Protein AF-A0AA86J1Y6-F1 (afdb_monomer_lite)

Structure (mmCIF, N/CA/C/O backbone):
data_AF-A0AA86J1Y6-F1
#
_entry.id   AF-A0AA86J1Y6-F1
#
loop_
_atom_site.group_PDB
_atom_site.id
_atom_site.type_symbol
_atom_site.label_atom_id
_atom_site.label_alt_id
_atom_site.label_comp_id
_atom_site.label_asym_id
_atom_site.label_entity_id
_atom_site.label_seq_id
_atom_site.pdbx_PDB_ins_code
_atom_site.Cartn_x
_atom_site.Cartn_y
_atom_site.Cartn_z
_atom_site.occupancy
_atom_site.B_iso_or_equiv
_atom_site.auth_seq_id
_atom_site.auth_comp_id
_atom_site.auth_asym_id
_atom_site.auth_atom_id
_atom_site.pdbx_PDB_model_num
ATOM 1 N N . MET A 1 1 ? 22.217 8.617 -46.467 1.00 59.44 1 MET A N 1
ATOM 2 C CA . MET A 1 1 ? 22.077 8.419 -45.011 1.00 59.44 1 MET A CA 1
ATOM 3 C C . MET A 1 1 ? 22.842 7.159 -44.666 1.00 59.44 1 MET A C 1
ATOM 5 O O . MET A 1 1 ? 22.512 6.132 -45.254 1.00 59.44 1 MET A O 1
ATOM 9 N N . ASP A 1 2 ? 23.888 7.276 -43.847 1.00 79.50 2 ASP A N 1
ATOM 10 C CA . ASP A 1 2 ? 24.793 6.173 -43.495 1.00 79.50 2 ASP A CA 1
ATOM 11 C C . ASP A 1 2 ? 24.000 5.005 -42.872 1.00 79.50 2 ASP A C 1
ATOM 13 O O . ASP A 1 2 ? 23.008 5.233 -42.172 1.00 79.50 2 ASP A O 1
ATOM 17 N N . SER A 1 3 ? 24.397 3.759 -43.154 1.00 85.06 3 SER A N 1
ATOM 18 C CA . SER A 1 3 ? 23.766 2.557 -42.582 1.00 85.06 3 SER A CA 1
ATOM 19 C C . SER A 1 3 ? 23.757 2.636 -41.058 1.00 85.06 3 SER A C 1
ATOM 21 O O . SER A 1 3 ? 22.744 2.353 -40.422 1.00 85.06 3 SER A O 1
ATOM 23 N N . ILE A 1 4 ? 24.850 3.146 -40.486 1.00 88.38 4 ILE A N 1
ATOM 24 C CA . ILE A 1 4 ? 25.005 3.304 -39.042 1.00 88.38 4 ILE A CA 1
ATOM 25 C C . ILE A 1 4 ? 23.990 4.312 -38.480 1.00 88.38 4 ILE A C 1
ATOM 27 O O . ILE A 1 4 ? 23.4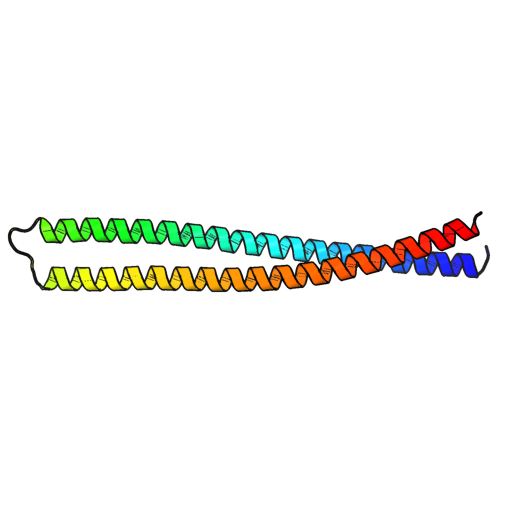17 4.080 -37.417 1.00 88.38 4 ILE A O 1
ATOM 31 N N . ASP A 1 5 ? 23.683 5.397 -39.195 1.00 89.06 5 ASP A N 1
ATOM 32 C CA . ASP A 1 5 ? 22.693 6.379 -38.735 1.00 89.06 5 ASP A CA 1
ATOM 33 C C . ASP A 1 5 ? 21.270 5.800 -38.729 1.00 89.06 5 ASP A C 1
ATOM 35 O O . ASP A 1 5 ? 20.457 6.143 -37.863 1.00 89.06 5 ASP A O 1
ATOM 39 N N . LYS A 1 6 ? 20.950 4.918 -39.687 1.00 91.19 6 LYS A N 1
ATOM 40 C CA . LYS A 1 6 ? 19.666 4.199 -39.715 1.00 91.19 6 LYS A CA 1
ATOM 41 C C . LYS A 1 6 ? 19.563 3.199 -38.564 1.00 91.19 6 LYS A C 1
ATOM 43 O O . LYS A 1 6 ? 18.517 3.138 -37.908 1.00 91.19 6 LYS A O 1
ATOM 48 N N . ASP A 1 7 ? 20.643 2.480 -38.276 1.00 93.38 7 ASP A N 1
ATOM 49 C CA . ASP A 1 7 ? 20.701 1.523 -37.170 1.00 93.38 7 ASP A CA 1
ATOM 50 C C . ASP A 1 7 ? 20.578 2.234 -35.818 1.00 93.38 7 ASP A C 1
ATOM 52 O O . ASP A 1 7 ? 19.756 1.851 -34.985 1.00 93.38 7 ASP A O 1
ATOM 56 N N . LEU A 1 8 ? 21.301 3.341 -35.620 1.00 93.88 8 LEU A N 1
ATOM 57 C CA . LEU A 1 8 ? 21.217 4.152 -34.404 1.00 93.88 8 LEU A CA 1
ATOM 58 C C . LEU A 1 8 ? 19.809 4.716 -34.180 1.00 93.88 8 LEU A C 1
ATOM 60 O O . LEU A 1 8 ? 19.298 4.662 -33.059 1.00 93.88 8 LEU A O 1
ATOM 64 N N . ARG A 1 9 ? 19.138 5.201 -35.233 1.00 93.56 9 ARG A N 1
ATOM 65 C CA . ARG A 1 9 ? 17.739 5.661 -35.142 1.00 93.56 9 ARG A CA 1
ATOM 66 C C . ARG A 1 9 ? 16.776 4.530 -34.786 1.00 93.56 9 ARG A C 1
ATOM 68 O O . ARG A 1 9 ? 15.877 4.741 -33.972 1.00 93.56 9 ARG A O 1
ATOM 75 N N . SER A 1 10 ? 16.984 3.338 -35.337 1.00 95.19 10 SER A N 1
ATOM 76 C CA . SER A 1 10 ? 16.171 2.155 -35.027 1.00 95.19 10 SER A CA 1
ATOM 77 C C . SER A 1 10 ? 16.366 1.710 -33.572 1.00 95.19 10 SER A C 1
ATOM 79 O O . SER A 1 10 ? 15.396 1.478 -32.847 1.00 95.19 10 SER A O 1
ATOM 81 N N . ILE A 1 11 ? 17.615 1.683 -33.094 1.00 95.56 11 ILE A N 1
ATOM 82 C CA . ILE A 1 11 ? 17.946 1.404 -31.689 1.00 95.56 11 ILE A CA 1
ATOM 83 C C . ILE A 1 11 ? 17.315 2.455 -30.770 1.00 95.56 11 ILE A C 1
ATOM 85 O O . ILE A 1 11 ? 16.736 2.097 -29.741 1.00 95.56 11 ILE A O 1
ATOM 89 N N . LEU A 1 12 ? 17.384 3.738 -31.136 1.00 96.50 12 LEU A N 1
ATOM 90 C CA . LEU A 1 12 ? 16.752 4.822 -30.387 1.00 96.50 12 LEU A CA 1
ATOM 91 C C . LEU A 1 12 ? 15.241 4.625 -30.279 1.00 96.50 12 LEU A C 1
ATOM 93 O O . LEU A 1 12 ? 14.695 4.750 -29.184 1.00 96.50 12 LEU A O 1
ATOM 97 N N . GLN A 1 13 ? 14.568 4.275 -31.375 1.00 97.25 13 GLN A N 1
ATOM 98 C CA . GLN A 1 13 ? 13.131 4.014 -31.365 1.00 97.25 13 GLN A CA 1
ATOM 99 C C . GLN A 1 13 ? 12.777 2.865 -30.410 1.00 97.25 13 GLN A C 1
ATOM 101 O O . GLN A 1 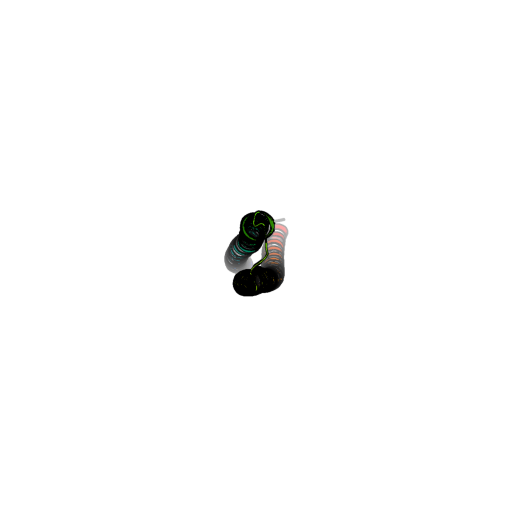13 ? 11.874 3.006 -29.586 1.00 97.25 13 GLN A O 1
ATOM 106 N N . ILE A 1 14 ? 13.528 1.760 -30.445 1.00 96.88 14 ILE A N 1
ATOM 107 C CA . ILE A 1 14 ? 13.337 0.633 -29.519 1.00 96.88 14 ILE A CA 1
ATOM 108 C C . ILE A 1 14 ? 13.546 1.073 -28.064 1.00 96.88 14 ILE A C 1
ATOM 110 O O . ILE A 1 14 ? 12.762 0.710 -27.186 1.00 96.88 14 ILE A O 1
ATOM 114 N N . ARG A 1 15 ? 14.591 1.862 -27.788 1.00 96.19 15 ARG A N 1
ATOM 115 C CA . ARG A 1 15 ? 14.894 2.340 -26.431 1.00 96.19 15 ARG A CA 1
ATOM 116 C C . ARG A 1 15 ? 13.846 3.324 -25.913 1.00 96.19 15 ARG A C 1
ATOM 118 O O . ARG A 1 15 ? 13.463 3.191 -24.755 1.00 96.19 15 ARG A O 1
ATOM 125 N N . LYS A 1 16 ? 13.326 4.219 -26.761 1.00 97.44 16 LYS A N 1
ATOM 126 C CA . LYS A 1 16 ? 12.187 5.101 -26.451 1.00 97.44 16 LYS A CA 1
ATOM 127 C C . LYS A 1 16 ? 10.960 4.292 -26.047 1.00 97.44 16 LYS A C 1
ATOM 129 O O . LYS A 1 16 ? 10.472 4.444 -24.934 1.00 97.44 16 LYS A O 1
ATOM 134 N N . MET A 1 17 ? 10.550 3.336 -26.885 1.00 97.25 17 MET A N 1
ATOM 135 C CA . MET A 1 17 ? 9.398 2.478 -26.584 1.00 97.25 17 MET A CA 1
ATOM 136 C C . MET A 1 17 ? 9.566 1.707 -25.267 1.00 97.25 17 MET A C 1
ATOM 138 O O . MET A 1 17 ? 8.620 1.597 -24.488 1.00 97.25 17 MET A O 1
ATOM 142 N N . ARG A 1 18 ? 10.769 1.183 -24.993 1.00 96.25 18 ARG A N 1
ATOM 143 C CA . ARG A 1 18 ? 11.066 0.473 -23.739 1.00 96.25 18 ARG A CA 1
ATOM 144 C C . ARG A 1 18 ? 11.029 1.399 -22.524 1.00 96.25 18 ARG A C 1
ATOM 146 O O . ARG A 1 18 ? 10.416 1.027 -21.528 1.00 96.25 18 ARG A O 1
ATOM 153 N N . ALA A 1 19 ? 11.655 2.574 -22.598 1.00 97.31 19 ALA A N 1
ATOM 154 C CA . ALA A 1 19 ? 11.641 3.558 -21.517 1.00 97.31 19 ALA A CA 1
ATOM 155 C C . ALA A 1 19 ? 10.206 4.005 -21.196 1.00 97.31 19 ALA A C 1
ATOM 157 O O . ALA A 1 19 ? 9.795 3.950 -20.038 1.00 97.31 19 ALA A O 1
ATOM 158 N N . ASP A 1 20 ? 9.407 4.311 -22.221 1.00 97.31 20 ASP A N 1
ATOM 159 C CA . ASP A 1 20 ? 8.006 4.703 -22.057 1.00 97.31 20 ASP A CA 1
ATOM 160 C C . ASP A 1 20 ? 7.167 3.580 -21.437 1.00 97.31 20 ASP A C 1
ATOM 162 O O . ASP A 1 20 ? 6.374 3.811 -20.523 1.00 97.31 20 ASP A O 1
ATOM 166 N N . SER A 1 21 ? 7.340 2.342 -21.912 1.00 97.56 21 SER A N 1
ATOM 167 C CA . SER A 1 21 ? 6.618 1.185 -21.379 1.00 97.56 21 SER A CA 1
ATOM 168 C C . SER A 1 21 ? 6.938 0.937 -19.907 1.00 97.56 21 SER A C 1
ATOM 170 O O . SER A 1 21 ? 6.031 0.693 -19.113 1.00 97.56 21 SER A O 1
ATOM 172 N N . LEU A 1 22 ? 8.215 1.015 -19.532 1.00 97.38 22 LEU A N 1
ATOM 173 C CA . LEU A 1 22 ? 8.658 0.800 -18.155 1.00 97.38 22 LEU A CA 1
ATOM 174 C C . LEU A 1 22 ? 8.267 1.965 -17.241 1.00 97.38 22 LEU A C 1
ATOM 176 O O . LEU A 1 22 ? 7.891 1.737 -16.095 1.00 97.38 22 LEU A O 1
ATOM 180 N N . SER A 1 23 ? 8.266 3.198 -17.754 1.00 96.88 23 SER A N 1
ATOM 181 C CA . SER A 1 23 ? 7.744 4.363 -17.034 1.00 96.88 23 SER A CA 1
ATOM 182 C C . SER A 1 23 ? 6.253 4.206 -16.724 1.00 96.88 23 SER A C 1
ATOM 184 O O . SER A 1 23 ? 5.829 4.430 -15.591 1.00 96.88 23 SER A O 1
ATOM 186 N N . ARG A 1 24 ? 5.451 3.742 -17.693 1.00 97.25 24 ARG A N 1
ATOM 187 C CA . ARG A 1 24 ? 4.030 3.434 -17.459 1.00 97.25 24 ARG A CA 1
ATOM 188 C C . ARG A 1 24 ? 3.841 2.326 -16.425 1.00 97.25 24 ARG A C 1
ATOM 190 O O . ARG A 1 24 ? 2.971 2.458 -15.571 1.00 97.25 24 ARG A O 1
ATOM 197 N N . ALA A 1 25 ? 4.658 1.273 -16.473 1.00 96.44 25 ALA A N 1
ATOM 198 C CA . ALA A 1 25 ? 4.614 0.203 -15.478 1.00 96.44 25 ALA A CA 1
ATOM 199 C C . ALA A 1 25 ? 4.931 0.722 -14.063 1.00 96.44 25 ALA A C 1
ATOM 201 O O . ALA A 1 25 ? 4.194 0.420 -13.129 1.00 96.44 25 ALA A O 1
ATOM 202 N N . ALA A 1 26 ? 5.955 1.572 -13.916 1.00 96.75 26 ALA A N 1
ATOM 203 C CA . ALA A 1 26 ? 6.293 2.192 -12.634 1.00 96.75 26 ALA A CA 1
ATOM 204 C C . ALA A 1 26 ? 5.153 3.077 -12.101 1.00 96.75 26 ALA A C 1
ATOM 206 O O . ALA A 1 26 ? 4.800 2.974 -10.931 1.00 96.75 26 ALA A O 1
ATOM 207 N N . ARG A 1 27 ? 4.505 3.874 -12.963 1.00 97.12 27 ARG A N 1
ATOM 208 C CA . ARG A 1 27 ? 3.322 4.668 -12.576 1.00 97.12 27 ARG A CA 1
ATOM 209 C C . ARG A 1 27 ? 2.148 3.797 -12.134 1.00 97.12 27 ARG A C 1
ATOM 211 O O . ARG A 1 27 ? 1.463 4.139 -11.178 1.00 97.12 27 ARG A O 1
ATOM 218 N N . ALA A 1 28 ? 1.911 2.667 -12.800 1.00 96.75 28 ALA A N 1
ATOM 219 C CA . ALA A 1 28 ? 0.875 1.726 -12.376 1.00 96.75 28 ALA A CA 1
ATOM 220 C C . ALA A 1 28 ? 1.179 1.155 -10.978 1.00 96.75 28 ALA A C 1
ATOM 222 O O . ALA A 1 28 ? 0.293 1.120 -10.128 1.00 96.75 28 ALA A O 1
ATOM 223 N N . ARG A 1 29 ? 2.443 0.800 -10.701 1.00 96.75 29 ARG A N 1
ATOM 224 C CA . ARG A 1 29 ? 2.883 0.373 -9.360 1.00 96.75 29 ARG A CA 1
ATOM 225 C C . ARG A 1 29 ? 2.733 1.469 -8.309 1.00 96.75 29 ARG A C 1
ATOM 227 O O . ARG A 1 29 ? 2.368 1.182 -7.175 1.00 96.75 29 ARG A O 1
ATOM 234 N N . GLU A 1 30 ? 2.978 2.720 -8.676 1.00 97.19 30 GLU A N 1
ATOM 235 C CA . GLU A 1 30 ? 2.787 3.862 -7.783 1.00 97.19 30 GLU A CA 1
ATOM 236 C C . GLU A 1 30 ? 1.307 4.039 -7.413 1.00 97.19 30 GLU A C 1
ATOM 238 O O . GLU A 1 30 ? 0.976 4.238 -6.244 1.00 97.19 30 GLU A O 1
ATOM 243 N N . MET A 1 31 ? 0.402 3.885 -8.385 1.00 97.25 31 MET A N 1
ATOM 244 C CA . MET A 1 31 ? -1.042 3.892 -8.133 1.00 97.25 31 MET A CA 1
ATOM 245 C C . MET A 1 31 ? -1.474 2.737 -7.220 1.00 97.25 31 MET A C 1
ATOM 247 O O . MET A 1 31 ? -2.230 2.968 -6.276 1.00 97.25 31 MET A O 1
ATOM 251 N N . GLU A 1 32 ? -0.968 1.520 -7.452 1.00 95.69 32 GLU A N 1
ATOM 252 C CA . GLU A 1 32 ? -1.205 0.368 -6.570 1.00 95.69 32 GLU A CA 1
ATOM 253 C C . GLU A 1 32 ? -0.752 0.672 -5.137 1.00 95.69 32 GLU A C 1
ATOM 255 O O . GLU A 1 32 ? -1.531 0.521 -4.195 1.00 95.69 32 GLU A O 1
ATOM 260 N N . ARG A 1 33 ? 0.472 1.185 -4.968 1.00 97.38 33 ARG A N 1
ATOM 261 C CA . ARG A 1 33 ? 1.025 1.568 -3.665 1.00 97.38 33 ARG A CA 1
ATOM 262 C C . ARG A 1 33 ? 0.156 2.609 -2.970 1.00 97.38 33 ARG A C 1
ATOM 264 O O . ARG A 1 33 ? -0.120 2.476 -1.781 1.00 97.38 33 ARG A O 1
ATOM 271 N N . ASN A 1 34 ? -0.292 3.635 -3.689 1.00 97.31 34 ASN A N 1
ATOM 272 C CA . ASN A 1 34 ? -1.151 4.677 -3.126 1.00 97.31 34 ASN A CA 1
ATOM 273 C C . ASN A 1 34 ? -2.513 4.122 -2.689 1.00 97.31 34 ASN A C 1
ATOM 275 O O . ASN A 1 34 ? -3.016 4.506 -1.634 1.00 97.31 34 ASN A O 1
ATOM 279 N N . SER A 1 35 ? -3.075 3.175 -3.444 1.00 96.56 35 SER A N 1
ATOM 280 C CA . SER A 1 35 ? -4.283 2.459 -3.030 1.00 96.56 35 SER A CA 1
ATOM 281 C C . SER A 1 35 ? -4.058 1.655 -1.746 1.00 96.56 35 SER A C 1
ATOM 283 O O . SER A 1 35 ? -4.904 1.693 -0.858 1.00 96.56 35 SER A O 1
ATOM 285 N N . MET A 1 36 ? -2.923 0.958 -1.618 1.00 95.62 36 MET A N 1
ATOM 286 C CA . MET A 1 36 ? -2.591 0.192 -0.407 1.00 95.62 36 MET A CA 1
ATOM 287 C C . MET A 1 36 ? -2.357 1.107 0.799 1.00 95.62 36 MET A C 1
ATOM 289 O O . MET A 1 36 ? -2.793 0.799 1.903 1.00 95.62 36 MET A O 1
ATOM 293 N N . ALA A 1 37 ? -1.709 2.257 0.600 1.00 97.38 37 ALA A N 1
ATOM 294 C CA . ALA A 1 37 ? -1.507 3.239 1.662 1.00 97.38 37 ALA A CA 1
ATOM 295 C C . ALA A 1 37 ? -2.844 3.778 2.186 1.00 97.38 37 ALA A C 1
ATOM 297 O O . ALA A 1 37 ? -3.016 3.932 3.394 1.00 97.38 37 ALA A O 1
ATOM 298 N N . LYS A 1 38 ? -3.806 4.009 1.285 1.00 97.62 38 LYS A N 1
ATOM 299 C CA . LYS A 1 38 ? -5.164 4.398 1.663 1.00 97.62 38 LYS A CA 1
ATOM 300 C C . LYS A 1 38 ? -5.879 3.297 2.455 1.00 97.62 38 LYS A C 1
ATOM 302 O O . LYS A 1 38 ? -6.456 3.608 3.487 1.00 97.62 38 LYS A O 1
ATOM 307 N N . ASP A 1 39 ? -5.775 2.032 2.042 1.00 96.94 39 ASP A N 1
ATOM 308 C CA . ASP A 1 39 ? -6.372 0.897 2.772 1.00 96.94 39 ASP A CA 1
ATOM 309 C C . ASP A 1 39 ? -5.866 0.806 4.224 1.00 96.94 39 ASP A C 1
ATOM 311 O O . ASP A 1 39 ? -6.653 0.589 5.143 1.00 96.94 39 ASP A O 1
ATOM 315 N N . VAL A 1 40 ? -4.570 1.056 4.466 1.00 96.94 40 VAL A N 1
ATOM 316 C CA . VAL A 1 40 ? -4.029 1.123 5.837 1.00 96.94 40 VAL A CA 1
ATOM 317 C C . VAL A 1 40 ? -4.699 2.243 6.638 1.00 96.94 40 VAL A C 1
ATOM 319 O O . VAL A 1 40 ? -5.111 2.015 7.774 1.00 96.94 40 VAL A O 1
ATOM 322 N N . VAL A 1 41 ? -4.826 3.442 6.060 1.00 97.94 41 VAL A N 1
ATOM 323 C CA . VAL A 1 41 ? -5.478 4.584 6.725 1.00 97.94 41 VAL A CA 1
ATOM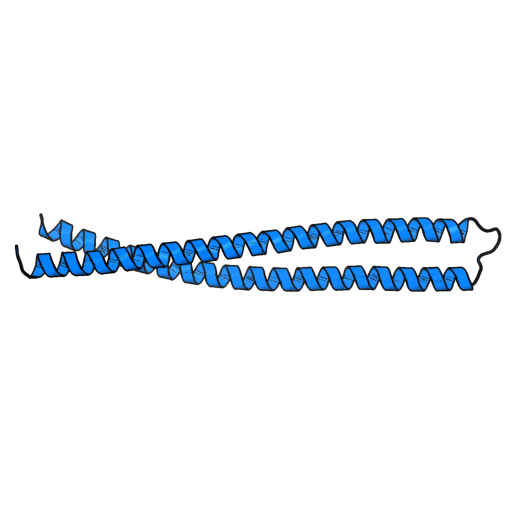 324 C C . VAL A 1 41 ? -6.940 4.270 7.040 1.00 97.94 41 VAL A C 1
ATOM 326 O O . VAL A 1 41 ? -7.370 4.472 8.176 1.00 97.94 41 VAL A O 1
ATOM 329 N N . ASP A 1 42 ? -7.678 3.729 6.074 1.00 97.31 42 ASP A N 1
ATOM 330 C CA . ASP A 1 42 ? -9.092 3.381 6.226 1.00 97.31 42 ASP A CA 1
ATOM 331 C C . ASP A 1 42 ? -9.280 2.321 7.333 1.00 97.31 42 ASP A C 1
ATOM 333 O O . ASP A 1 42 ? -10.175 2.437 8.173 1.00 97.31 42 ASP A O 1
ATOM 337 N N . LYS A 1 43 ? -8.386 1.325 7.415 1.00 96.25 43 LYS A N 1
ATOM 338 C CA . LYS A 1 43 ? -8.402 0.309 8.482 1.00 96.25 43 LYS A CA 1
ATOM 339 C C . LYS A 1 43 ? -8.072 0.876 9.861 1.00 96.25 43 LYS A C 1
ATOM 341 O O . LYS A 1 43 ? -8.721 0.501 10.835 1.00 96.25 43 LYS A O 1
ATOM 346 N N . VAL A 1 44 ? -7.110 1.795 9.960 1.00 96.94 44 VAL A N 1
ATOM 347 C CA . VAL A 1 44 ? -6.799 2.484 11.227 1.00 96.94 44 VAL A CA 1
ATOM 348 C C . VAL A 1 44 ? -7.999 3.305 11.699 1.00 96.94 44 VAL A C 1
ATOM 350 O O . VAL A 1 44 ? -8.363 3.241 12.871 1.00 96.94 44 VAL A O 1
ATOM 353 N N . GLN A 1 45 ? -8.671 4.014 10.791 1.00 96.94 45 GLN A N 1
ATOM 354 C CA . GLN A 1 45 ? -9.894 4.750 11.119 1.00 96.94 45 GLN A CA 1
ATOM 355 C C . GLN A 1 45 ? -11.020 3.815 11.585 1.00 96.94 45 GLN A C 1
ATOM 357 O O . GLN A 1 45 ? -11.704 4.117 12.565 1.00 96.94 45 GLN A O 1
ATOM 362 N N . ALA A 1 46 ? -11.191 2.664 10.928 1.00 94.88 46 ALA A N 1
ATOM 363 C CA . ALA A 1 46 ? -12.167 1.654 11.330 1.00 94.88 46 ALA A CA 1
ATOM 364 C C . ALA A 1 46 ? -11.871 1.071 12.724 1.00 94.88 46 ALA A C 1
ATOM 366 O O . ALA A 1 46 ? -12.800 0.878 13.514 1.00 94.88 46 ALA A O 1
ATOM 367 N N . LEU A 1 47 ? -10.596 0.844 13.063 1.00 97.00 47 LEU A N 1
ATOM 368 C CA . LEU A 1 47 ? -10.188 0.456 14.415 1.00 97.00 47 LEU A CA 1
ATOM 369 C C . LEU A 1 47 ? -10.581 1.532 15.430 1.00 97.00 47 LEU A C 1
ATOM 371 O O . LEU A 1 47 ? -11.249 1.212 16.408 1.00 97.00 47 LEU A O 1
ATOM 375 N N . THR A 1 48 ? -10.247 2.802 15.185 1.00 96.00 48 THR A N 1
ATOM 376 C CA . THR A 1 48 ? -10.613 3.900 16.096 1.00 96.00 48 THR A CA 1
ATOM 377 C C . THR A 1 48 ? -12.127 3.981 16.306 1.00 96.00 48 THR A C 1
ATOM 379 O O . THR A 1 48 ? -12.592 4.132 17.436 1.00 96.00 48 THR A O 1
ATOM 382 N N . ALA A 1 49 ? -12.921 3.827 15.243 1.00 94.88 49 ALA A N 1
ATOM 383 C CA . ALA A 1 49 ? -14.378 3.781 15.352 1.00 94.88 49 ALA A CA 1
ATOM 384 C C . ALA A 1 49 ? -14.854 2.586 16.200 1.00 94.88 49 ALA A C 1
ATOM 386 O O . ALA A 1 49 ? -15.728 2.744 17.054 1.00 94.88 49 ALA A O 1
ATOM 387 N N . THR A 1 50 ? -14.245 1.413 16.010 1.00 94.38 50 THR A N 1
ATOM 388 C CA . THR A 1 50 ? -14.543 0.199 16.783 1.00 94.38 50 THR A CA 1
ATOM 389 C C . THR A 1 50 ? -14.202 0.385 18.262 1.00 94.38 50 THR A C 1
ATOM 391 O O . THR A 1 50 ? -15.017 0.068 19.123 1.00 94.38 50 THR A O 1
ATOM 394 N N . GLU A 1 51 ? -13.043 0.960 18.585 1.00 95.00 51 GLU A N 1
ATOM 395 C CA . GLU A 1 51 ? -12.633 1.243 19.965 1.00 95.00 51 GLU A CA 1
ATOM 396 C C . GLU A 1 51 ? -13.600 2.201 20.670 1.00 95.00 51 GLU A C 1
ATOM 398 O O . GLU A 1 51 ? -13.954 1.985 21.833 1.00 95.00 51 GLU A O 1
ATOM 403 N N . ILE A 1 52 ? -14.064 3.238 19.964 1.00 96.06 52 ILE A N 1
ATOM 404 C CA . ILE A 1 52 ? -15.071 4.174 20.477 1.00 96.06 52 ILE A CA 1
ATOM 405 C C . ILE A 1 52 ? -16.380 3.434 20.769 1.00 96.06 52 ILE A C 1
ATOM 407 O O . ILE A 1 52 ? -16.911 3.564 21.872 1.00 96.06 52 ILE A O 1
ATOM 411 N N . GLN A 1 53 ? -16.875 2.632 19.823 1.00 94.50 53 GLN A N 1
ATOM 412 C CA . GLN A 1 53 ? -18.119 1.873 19.985 1.00 94.50 53 GLN A CA 1
ATOM 413 C C . GLN A 1 53 ? -18.038 0.869 21.139 1.00 94.50 53 GLN A C 1
ATOM 415 O O . GLN A 1 53 ? -18.941 0.810 21.973 1.00 94.50 53 GLN A O 1
ATOM 420 N N . VAL A 1 54 ? -16.941 0.109 21.230 1.00 94.44 54 VAL A N 1
ATOM 421 C CA . VAL A 1 54 ? -16.711 -0.847 22.321 1.00 94.44 54 VAL A CA 1
ATOM 422 C C . VAL A 1 54 ? -16.691 -0.121 23.664 1.00 94.44 54 VAL A C 1
ATOM 424 O O . VAL A 1 54 ? -17.333 -0.575 24.611 1.00 94.44 54 VAL A O 1
ATOM 427 N N . ARG A 1 55 ? -16.015 1.031 23.759 1.00 94.00 55 ARG A N 1
ATOM 428 C CA . ARG A 1 55 ? -15.967 1.826 24.992 1.00 94.00 55 ARG A CA 1
ATOM 429 C C . ARG A 1 55 ? -17.342 2.365 25.384 1.00 94.00 55 ARG A C 1
ATOM 431 O O . ARG A 1 55 ? -17.699 2.270 26.556 1.00 94.00 55 ARG A O 1
ATOM 438 N N . GLN A 1 56 ? -18.104 2.904 24.434 1.00 94.75 56 GLN A N 1
ATOM 439 C CA . GLN A 1 56 ? -19.462 3.402 24.678 1.00 94.75 56 GLN A CA 1
ATOM 440 C C . GLN A 1 56 ? -20.368 2.283 25.195 1.00 94.75 56 GLN A C 1
ATOM 442 O O . GLN A 1 56 ? -20.960 2.416 26.264 1.00 94.75 56 GLN A O 1
ATOM 447 N N . LEU A 1 57 ? -20.374 1.132 24.517 1.00 93.12 57 LEU A N 1
ATOM 448 C CA . LEU A 1 57 ? -21.157 -0.029 24.934 1.00 93.12 57 LEU A CA 1
ATOM 449 C C . LEU A 1 57 ? -20.751 -0.522 26.332 1.00 93.12 57 LEU A C 1
ATOM 451 O O . LEU A 1 57 ? -21.603 -0.881 27.145 1.00 93.12 57 LEU A O 1
ATOM 455 N N . GLN A 1 58 ? -19.451 -0.534 26.638 1.00 91.50 58 GLN A N 1
ATOM 456 C CA . GLN A 1 58 ? -18.960 -0.895 27.968 1.00 91.50 58 GLN A CA 1
ATOM 457 C C . GLN A 1 58 ? -19.420 0.092 29.041 1.00 91.50 58 GLN A C 1
ATOM 459 O O . GLN A 1 58 ? -19.832 -0.342 30.11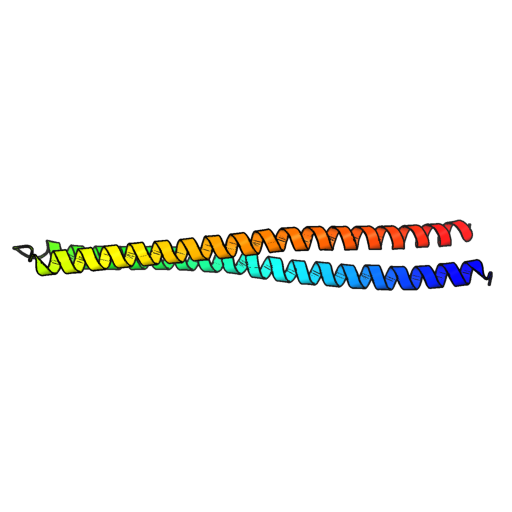4 1.00 91.50 58 GLN A O 1
ATOM 464 N N . GLN A 1 59 ? -19.388 1.395 28.766 1.00 91.94 59 GLN A N 1
ATOM 465 C CA . GLN A 1 59 ? -19.856 2.418 29.703 1.00 91.94 59 GLN A CA 1
ATOM 466 C C . GLN A 1 59 ? -21.360 2.307 29.964 1.00 91.94 59 GLN A C 1
ATOM 468 O O . GLN A 1 59 ? -21.774 2.312 31.123 1.00 91.94 59 GLN A O 1
ATOM 473 N N . GLU A 1 60 ? -22.167 2.139 28.915 1.00 90.31 60 GLU A N 1
ATOM 474 C CA . GLU A 1 60 ? -23.618 1.958 29.026 1.00 90.31 60 GLU A CA 1
ATOM 475 C C . GLU A 1 60 ? -23.961 0.733 29.882 1.00 90.31 60 GLU A C 1
ATOM 477 O O . GLU A 1 60 ? -24.703 0.832 30.862 1.00 90.31 60 GLU A O 1
ATOM 482 N N . ARG A 1 61 ? -23.350 -0.421 29.580 1.00 88.00 61 ARG A N 1
ATOM 483 C CA . ARG A 1 61 ? -23.600 -1.665 30.324 1.00 88.00 61 ARG A CA 1
ATOM 484 C C . ARG A 1 61 ? -23.071 -1.628 31.753 1.00 88.00 61 ARG A C 1
ATOM 486 O O . ARG A 1 61 ? -23.685 -2.218 32.640 1.00 88.00 61 ARG A O 1
ATOM 493 N N . LEU A 1 62 ? -21.964 -0.931 31.998 1.00 88.94 62 LEU A N 1
ATOM 494 C CA . LEU A 1 62 ? -21.473 -0.707 33.354 1.00 88.94 62 LEU A CA 1
ATOM 495 C C . LEU A 1 62 ? -22.451 0.172 34.151 1.00 88.94 62 LEU A C 1
ATOM 497 O O . LEU A 1 62 ? -22.734 -0.126 35.309 1.00 88.94 62 LEU A O 1
ATOM 501 N N . GLY A 1 63 ? -23.033 1.200 33.527 1.00 86.50 63 GLY A N 1
ATOM 502 C CA . GLY A 1 63 ? -24.083 2.020 34.137 1.00 86.50 63 GLY A CA 1
ATOM 503 C C . GLY A 1 63 ? -25.323 1.205 34.527 1.00 86.50 63 GLY A C 1
ATOM 504 O O . GLY A 1 63 ? -25.842 1.343 35.637 1.00 86.50 63 GLY A O 1
ATOM 505 N N . GLU A 1 64 ? -25.761 0.283 33.668 1.00 85.12 64 GLU A N 1
ATOM 506 C CA . GLU A 1 64 ? -26.864 -0.651 33.965 1.00 85.12 64 GLU A CA 1
ATOM 507 C C . GLU A 1 64 ? -26.555 -1.617 35.126 1.00 85.12 64 GLU A C 1
ATOM 509 O O . GLU A 1 64 ? -27.464 -2.059 35.837 1.00 85.12 64 GLU A O 1
ATOM 514 N N . LEU A 1 65 ? -25.282 -1.973 35.313 1.00 85.94 65 LEU A N 1
ATOM 515 C CA . LEU A 1 65 ? -24.820 -2.841 36.399 1.00 85.94 65 LEU A CA 1
ATOM 516 C C . LEU A 1 65 ? -24.790 -2.113 37.744 1.00 85.94 65 LEU A C 1
ATOM 518 O O . LEU A 1 65 ? -25.218 -2.679 38.748 1.00 85.94 65 LEU A O 1
ATOM 522 N N . VAL A 1 66 ? -24.292 -0.875 37.757 1.00 84.88 66 VAL A N 1
ATOM 523 C CA . VAL A 1 66 ? -24.045 -0.093 38.981 1.00 84.88 66 VAL A CA 1
ATOM 524 C C . VAL A 1 66 ? -25.292 0.665 39.461 1.00 84.88 66 VAL A C 1
ATOM 526 O O . VAL A 1 66 ? -25.389 1.005 40.634 1.00 84.88 66 VAL A O 1
ATOM 529 N N . SER A 1 67 ? -26.282 0.894 38.593 1.00 81.00 67 SER A N 1
ATOM 530 C CA . SER A 1 67 ? -27.539 1.582 38.951 1.00 81.00 67 SER A CA 1
ATOM 531 C C . SER A 1 67 ? -28.516 0.747 39.792 1.00 81.00 67 SER A C 1
ATOM 533 O O . SER A 1 67 ? -29.485 1.287 40.326 1.00 81.00 67 SER A O 1
ATOM 535 N N . GLY A 1 68 ? -28.299 -0.565 39.921 1.00 76.44 68 GLY A N 1
ATOM 536 C CA . GLY A 1 68 ? -29.130 -1.435 40.753 1.00 76.44 68 GLY A CA 1
ATOM 537 C C . GLY A 1 68 ? -28.721 -1.415 42.229 1.00 76.44 68 GLY A C 1
ATOM 538 O O . GLY A 1 68 ? -27.543 -1.345 42.553 1.00 76.44 68 GLY A O 1
ATOM 539 N N . GLN A 1 69 ? -29.691 -1.579 43.135 1.00 75.88 69 GLN A N 1
ATOM 540 C CA . GLN A 1 69 ? -29.435 -1.716 44.580 1.00 75.88 69 GLN A CA 1
ATOM 541 C C . GLN A 1 69 ? -28.621 -2.985 44.922 1.00 75.88 69 GLN A C 1
ATOM 543 O O . GLN A 1 69 ? -27.931 -3.027 45.935 1.00 75.88 69 GLN A O 1
ATOM 548 N N . PHE A 1 70 ? -28.676 -3.999 44.046 1.00 79.25 70 PHE A N 1
ATOM 549 C CA . PHE A 1 70 ? -27.864 -5.215 44.090 1.00 79.25 70 PHE A CA 1
ATOM 550 C C . PHE A 1 70 ? -27.425 -5.611 42.675 1.00 79.25 70 PHE A C 1
ATOM 552 O O . PHE A 1 70 ? -28.219 -5.560 41.729 1.00 79.25 70 PHE A O 1
ATOM 559 N N . VAL A 1 71 ? -26.178 -6.062 42.535 1.00 80.56 71 VAL A N 1
ATOM 560 C CA . VAL A 1 71 ? -25.630 -6.563 41.269 1.00 80.56 71 VAL A CA 1
ATOM 561 C C . VAL A 1 71 ? -26.039 -8.027 41.079 1.00 80.56 71 VAL A C 1
ATOM 563 O O . VAL A 1 71 ? -25.736 -8.878 41.912 1.00 80.56 71 VAL A O 1
ATOM 566 N N . LYS A 1 72 ? -26.725 -8.338 39.974 1.00 83.75 72 LYS A N 1
ATOM 567 C CA . LYS A 1 72 ? -27.095 -9.720 39.622 1.00 83.75 72 LYS A CA 1
ATOM 568 C C . LYS A 1 72 ? -25.933 -10.419 38.918 1.00 83.75 72 LYS A C 1
ATOM 570 O O . LYS A 1 72 ? -25.413 -9.875 37.946 1.00 83.75 72 LYS A O 1
ATOM 575 N N . ILE A 1 73 ? -25.593 -11.635 39.352 1.00 85.75 73 ILE A N 1
ATOM 576 C CA . ILE A 1 73 ? -24.502 -12.448 38.778 1.00 85.75 73 ILE A CA 1
ATOM 577 C C . ILE A 1 73 ? -24.667 -12.605 37.256 1.00 85.75 73 ILE A C 1
ATOM 579 O O . ILE A 1 73 ? -23.729 -12.319 36.517 1.00 85.75 73 ILE A O 1
ATOM 583 N N . ASP A 1 74 ? -25.877 -12.905 36.773 1.00 85.81 74 ASP A N 1
ATOM 584 C CA . ASP A 1 74 ? -26.155 -13.052 35.333 1.00 85.81 74 ASP A CA 1
ATOM 585 C C . ASP A 1 74 ? -25.796 -11.800 34.512 1.00 85.81 74 ASP A C 1
ATOM 587 O O . ASP A 1 74 ? -25.344 -11.892 33.369 1.00 85.81 74 ASP A O 1
ATOM 591 N N . ARG A 1 75 ? -25.970 -10.602 35.092 1.00 85.06 75 ARG A N 1
ATOM 592 C CA . ARG A 1 75 ? -25.604 -9.338 34.431 1.00 85.06 75 ARG A CA 1
ATOM 593 C C . ARG A 1 75 ? -24.091 -9.150 34.382 1.00 85.06 75 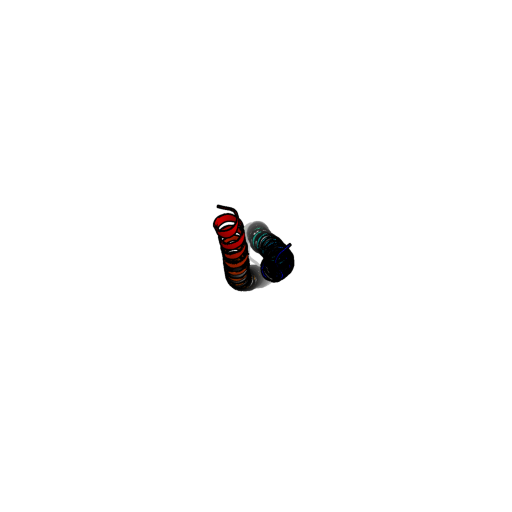ARG A C 1
ATOM 595 O O . ARG A 1 75 ? -23.586 -8.625 33.393 1.00 85.06 75 ARG A O 1
ATOM 602 N N . VAL A 1 76 ? -23.372 -9.590 35.415 1.00 87.94 76 VAL A N 1
ATOM 603 C CA . VAL A 1 76 ? -21.900 -9.557 35.451 1.00 87.94 76 VAL A CA 1
ATOM 604 C C . VAL A 1 76 ? -21.326 -10.508 34.405 1.00 87.94 76 VAL A C 1
ATOM 606 O O . VAL A 1 76 ? -20.427 -10.126 33.657 1.00 87.94 76 VAL A O 1
ATOM 609 N N . GLU A 1 77 ? -21.881 -11.715 34.280 1.00 89.31 77 GLU A N 1
ATOM 610 C CA . GLU A 1 77 ? -21.469 -12.655 33.236 1.00 89.31 77 GLU A CA 1
ATOM 611 C C . GLU A 1 77 ? -21.729 -12.113 31.828 1.00 89.31 77 GLU A C 1
ATOM 613 O O . GLU A 1 77 ? -20.866 -12.210 30.952 1.00 89.31 77 GLU A O 1
ATOM 618 N N . ALA A 1 78 ? -22.908 -11.527 31.592 1.00 88.06 78 ALA A N 1
ATOM 619 C CA . ALA A 1 78 ? -23.242 -10.919 30.307 1.00 88.06 78 ALA A CA 1
ATOM 620 C C . ALA A 1 78 ? -22.283 -9.768 29.956 1.00 88.06 78 ALA A C 1
ATOM 622 O O . ALA A 1 78 ? -21.821 -9.672 28.816 1.00 88.06 78 ALA A O 1
ATOM 623 N N . PHE A 1 79 ? -21.936 -8.936 30.940 1.00 91.00 79 PHE A N 1
ATOM 624 C CA . PHE A 1 79 ? -20.962 -7.860 30.784 1.00 91.00 79 PHE A CA 1
ATOM 625 C C . PHE A 1 79 ? -19.565 -8.389 30.450 1.00 91.00 79 PHE A C 1
ATOM 627 O O . PHE A 1 79 ? -18.956 -7.931 29.486 1.00 91.00 79 PHE A O 1
ATOM 634 N N . SER A 1 80 ? -19.088 -9.404 31.173 1.00 90.94 80 SER A N 1
ATOM 635 C CA . SER A 1 80 ? -17.787 -10.031 30.911 1.00 90.94 80 SER A CA 1
ATOM 636 C C . SER A 1 80 ? -17.717 -10.640 29.504 1.00 90.94 80 SER A C 1
ATOM 638 O O . SER A 1 80 ? -16.765 -10.395 28.762 1.00 90.94 80 SER A O 1
ATOM 640 N N . LYS A 1 81 ? -18.770 -11.348 29.068 1.00 93.25 81 LYS A N 1
ATOM 641 C CA . LYS A 1 81 ? -18.874 -11.880 27.696 1.00 93.25 81 LYS A CA 1
ATOM 642 C C . LYS A 1 81 ? -18.828 -10.770 26.642 1.00 93.25 81 LYS A C 1
ATOM 644 O O . LYS A 1 81 ? -18.205 -10.947 25.597 1.00 93.25 81 LYS A O 1
ATOM 649 N N . MET A 1 82 ? -19.473 -9.632 26.898 1.00 93.56 82 MET A N 1
ATOM 650 C CA . MET A 1 82 ? -19.426 -8.470 26.007 1.00 93.56 82 MET A CA 1
ATOM 651 C C . MET A 1 82 ? -18.023 -7.850 25.953 1.00 93.56 82 MET A C 1
ATOM 653 O O . MET A 1 82 ? -17.536 -7.579 24.857 1.00 93.56 82 MET A O 1
ATOM 657 N N . GLN A 1 83 ? -17.335 -7.706 27.091 1.00 92.38 83 GLN A N 1
ATOM 658 C CA . GLN A 1 83 ? -15.954 -7.215 27.124 1.00 92.38 83 GLN A CA 1
ATOM 659 C C . GLN A 1 83 ? -15.012 -8.113 26.318 1.00 92.38 83 GLN A C 1
ATOM 661 O O . GLN A 1 83 ? -14.253 -7.606 25.496 1.00 92.38 83 GLN A O 1
ATOM 666 N N . LEU A 1 84 ? -15.107 -9.437 26.490 1.00 94.69 84 LEU A N 1
ATOM 667 C CA . LEU A 1 84 ? -14.305 -10.399 25.727 1.00 94.69 84 LEU A CA 1
ATOM 668 C C . LEU A 1 84 ? -14.544 -10.278 24.217 1.00 94.69 84 LEU A C 1
ATOM 670 O O . LEU A 1 84 ? -13.589 -10.289 23.444 1.00 94.69 84 LEU A O 1
ATOM 674 N N . ARG A 1 85 ? -15.801 -10.103 23.786 1.00 94.44 85 ARG A N 1
ATOM 675 C CA . ARG A 1 85 ? -16.122 -9.857 22.370 1.00 94.44 85 ARG A CA 1
ATOM 676 C C . ARG A 1 85 ? -15.519 -8.550 21.861 1.00 94.44 85 ARG A C 1
ATOM 678 O O . ARG A 1 85 ? -14.965 -8.545 20.769 1.00 94.44 85 ARG A O 1
ATOM 685 N N . GLY A 1 86 ? -15.594 -7.474 22.643 1.00 94.19 86 GLY A N 1
ATOM 686 C CA . GLY A 1 86 ? -14.989 -6.190 22.281 1.00 94.19 86 GLY A CA 1
ATOM 687 C C . GLY A 1 86 ? -13.468 -6.280 22.133 1.00 94.19 86 GLY A C 1
ATOM 688 O O . GLY A 1 86 ? -12.912 -5.765 21.167 1.00 94.19 86 GLY A O 1
ATOM 689 N N . VAL A 1 87 ? -12.798 -6.999 23.040 1.00 94.75 87 VAL A N 1
ATOM 690 C CA . VAL A 1 87 ? -11.354 -7.271 22.936 1.00 94.75 87 VAL A CA 1
ATOM 691 C C . VAL A 1 87 ? -11.044 -8.060 21.665 1.00 94.75 87 VAL A C 1
ATOM 693 O O . VAL A 1 87 ? -10.141 -7.676 20.928 1.00 94.75 87 VAL A O 1
ATOM 696 N N . GLN A 1 88 ? -11.817 -9.108 21.364 1.00 95.69 88 GLN A N 1
ATOM 697 C CA . GLN A 1 88 ? -11.625 -9.893 20.144 1.00 95.69 88 GLN A CA 1
ATOM 698 C C . GLN A 1 88 ? -11.773 -9.034 18.880 1.00 95.69 88 GLN A C 1
ATOM 700 O O . GLN A 1 88 ? -10.925 -9.108 17.998 1.00 95.69 88 GLN A O 1
ATOM 705 N N . GLN A 1 89 ? -12.787 -8.167 18.813 1.00 95.00 89 GLN A N 1
ATOM 706 C CA . GLN A 1 89 ? -12.989 -7.259 17.676 1.00 95.00 89 GLN A CA 1
ATOM 707 C C . GLN A 1 89 ? -11.799 -6.312 17.465 1.00 95.00 89 GLN A C 1
ATOM 709 O O . GLN A 1 89 ? -11.364 -6.108 16.333 1.00 95.00 89 GLN A O 1
ATOM 714 N N . ILE A 1 90 ? -11.244 -5.765 18.550 1.00 95.19 90 ILE A N 1
ATOM 715 C CA . ILE A 1 90 ? -10.050 -4.909 18.501 1.00 95.19 90 ILE A CA 1
ATOM 716 C C . ILE A 1 90 ? -8.824 -5.712 18.045 1.00 95.19 90 ILE A C 1
ATOM 718 O O . ILE A 1 90 ? -8.023 -5.222 17.248 1.00 95.19 90 ILE A O 1
ATOM 722 N N . MET A 1 91 ? -8.662 -6.949 18.520 1.00 96.38 91 MET A N 1
ATOM 723 C CA . MET A 1 91 ? -7.568 -7.825 18.090 1.00 96.38 91 MET A CA 1
ATOM 724 C C . MET A 1 91 ? -7.656 -8.162 16.599 1.00 96.38 91 MET A C 1
ATOM 726 O O . MET A 1 91 ? -6.648 -8.080 15.897 1.00 96.38 91 MET A O 1
ATOM 730 N N . ASP A 1 92 ? -8.849 -8.492 16.110 1.00 95.56 92 ASP A N 1
ATOM 731 C CA . ASP A 1 92 ? -9.081 -8.805 14.700 1.00 95.56 92 ASP A CA 1
ATOM 732 C C . ASP A 1 92 ? -8.802 -7.581 13.812 1.00 95.56 92 ASP A C 1
ATOM 734 O O . ASP A 1 92 ? -8.085 -7.688 12.817 1.00 95.56 92 ASP A O 1
ATOM 738 N N . ALA A 1 93 ? -9.264 -6.392 14.217 1.00 95.44 93 ALA A N 1
ATOM 739 C CA . ALA A 1 93 ? -8.983 -5.143 13.509 1.00 95.44 93 ALA A CA 1
ATOM 740 C C . ALA A 1 93 ? -7.477 -4.813 13.465 1.00 95.44 93 ALA A C 1
ATOM 742 O O . ALA A 1 93 ? -6.958 -4.414 12.421 1.00 95.44 93 ALA A O 1
ATOM 743 N N . ASN A 1 94 ? -6.748 -5.031 14.564 1.00 96.38 94 ASN A N 1
ATOM 744 C CA . ASN A 1 94 ? -5.292 -4.857 14.591 1.00 96.38 94 ASN A CA 1
ATOM 745 C C . ASN A 1 94 ? -4.570 -5.840 13.661 1.00 96.38 94 ASN A C 1
ATOM 747 O O . ASN A 1 94 ? -3.649 -5.449 12.942 1.00 96.38 94 ASN A O 1
ATOM 751 N N . ARG A 1 95 ? -5.009 -7.103 13.623 1.00 96.81 95 ARG A N 1
ATOM 752 C CA . ARG A 1 95 ? -4.465 -8.106 12.699 1.00 96.81 95 ARG A CA 1
ATOM 753 C C . ARG A 1 95 ? -4.679 -7.701 11.242 1.00 96.81 95 ARG A C 1
ATOM 755 O O . ARG A 1 95 ? -3.782 -7.856 10.415 1.00 96.81 95 ARG A O 1
ATOM 762 N N . ASP A 1 96 ? -5.847 -7.158 10.927 1.00 96.00 96 ASP A N 1
ATOM 763 C CA . ASP A 1 96 ? -6.163 -6.649 9.596 1.00 96.00 96 ASP A CA 1
ATOM 764 C C . ASP A 1 96 ? -5.276 -5.466 9.186 1.00 96.00 96 ASP A C 1
ATOM 766 O O . ASP A 1 96 ? -4.862 -5.388 8.025 1.00 96.00 96 ASP A O 1
ATOM 770 N N . ILE A 1 97 ? -4.964 -4.566 10.124 1.00 97.31 97 ILE A N 1
ATOM 771 C CA . ILE A 1 97 ? -4.017 -3.463 9.908 1.00 97.31 97 ILE A CA 1
ATOM 772 C C . ILE A 1 97 ? -2.618 -4.014 9.629 1.00 97.31 97 ILE A C 1
ATOM 774 O O . ILE A 1 97 ? -1.990 -3.597 8.659 1.00 97.31 97 ILE A O 1
ATOM 778 N N . GLU A 1 98 ? -2.145 -4.982 10.417 1.00 97.69 98 GLU A N 1
ATOM 779 C CA . GLU A 1 98 ? -0.829 -5.601 10.216 1.00 97.69 98 GLU A CA 1
ATOM 780 C C . GLU A 1 98 ? -0.725 -6.259 8.828 1.00 97.69 98 GLU A C 1
ATOM 782 O O . GLU A 1 98 ? 0.266 -6.098 8.111 1.00 97.69 98 GLU A O 1
ATOM 787 N N . LEU A 1 99 ? -1.775 -6.966 8.398 1.00 97.44 99 LEU A N 1
ATOM 788 C CA . LEU A 1 99 ? -1.840 -7.558 7.061 1.00 97.44 99 LEU A CA 1
ATOM 789 C C . LEU A 1 99 ? -1.812 -6.494 5.955 1.00 97.44 99 LEU A C 1
ATOM 791 O O . LEU A 1 99 ? -1.135 -6.686 4.942 1.00 97.44 99 LEU A O 1
ATOM 795 N N . ALA A 1 100 ? -2.522 -5.379 6.131 1.00 96.62 100 ALA A N 1
ATOM 796 C CA . ALA A 1 100 ? -2.507 -4.274 5.176 1.00 96.62 100 ALA A CA 1
ATOM 797 C C . ALA A 1 100 ? -1.133 -3.584 5.115 1.00 96.62 100 ALA A C 1
ATOM 799 O O . ALA A 1 100 ? -0.642 -3.287 4.026 1.00 96.62 100 ALA A O 1
ATOM 800 N N . GLN A 1 101 ? -0.465 -3.413 6.258 1.00 97.69 101 GLN A N 1
ATOM 801 C CA . GLN A 1 101 ? 0.894 -2.870 6.334 1.00 97.69 101 GLN A CA 1
ATOM 802 C C . GLN A 1 101 ? 1.903 -3.758 5.598 1.00 97.69 101 GLN A C 1
ATOM 804 O O . GLN A 1 101 ? 2.668 -3.248 4.783 1.00 97.69 101 GLN A O 1
ATOM 809 N N . LYS A 1 102 ? 1.846 -5.084 5.781 1.00 97.62 102 LYS A N 1
ATOM 810 C CA . LYS A 1 102 ? 2.699 -6.032 5.036 1.00 97.62 102 LYS A CA 1
ATOM 811 C C . LYS A 1 102 ? 2.471 -5.958 3.524 1.00 97.62 102 LYS A C 1
ATOM 813 O O . LYS A 1 102 ? 3.412 -6.038 2.735 1.00 97.62 102 LYS A O 1
ATOM 818 N N . ARG A 1 103 ? 1.220 -5.778 3.086 1.00 96.44 103 ARG A N 1
ATOM 819 C CA . ARG A 1 103 ? 0.902 -5.579 1.659 1.00 96.44 103 ARG A CA 1
ATOM 820 C C . ARG A 1 103 ? 1.465 -4.264 1.125 1.00 96.44 103 ARG A C 1
ATOM 822 O O . ARG A 1 103 ? 1.967 -4.242 0.001 1.00 96.44 103 ARG A O 1
ATOM 829 N N . LEU A 1 104 ? 1.389 -3.191 1.912 1.00 97.44 104 LEU A N 1
ATOM 830 C CA . LEU A 1 104 ? 1.970 -1.896 1.566 1.00 97.44 104 LEU A CA 1
ATOM 831 C C . LEU A 1 104 ? 3.496 -1.986 1.448 1.00 97.44 104 LEU A C 1
ATOM 833 O O . LEU A 1 104 ? 4.049 -1.486 0.474 1.00 97.44 104 LEU A O 1
ATOM 837 N N . GLU A 1 105 ? 4.159 -2.662 2.385 1.00 97.56 105 GLU A N 1
ATOM 838 C CA . GLU A 1 105 ? 5.604 -2.908 2.355 1.00 97.56 105 GLU A CA 1
ATOM 839 C C . GLU A 1 105 ? 6.019 -3.640 1.073 1.00 97.56 105 GLU A C 1
ATOM 841 O O . GLU A 1 105 ? 6.786 -3.100 0.278 1.00 97.56 105 GLU A O 1
ATOM 846 N N . SER A 1 106 ? 5.380 -4.773 0.770 1.00 96.62 106 SER A N 1
ATOM 847 C CA . SER A 1 106 ? 5.612 -5.502 -0.486 1.00 96.62 106 SER A CA 1
ATOM 848 C C . SER A 1 106 ? 5.282 -4.674 -1.741 1.00 96.62 106 SER A C 1
ATOM 850 O O . SER A 1 106 ? 5.849 -4.876 -2.818 1.00 96.62 106 SER A O 1
ATOM 852 N N . SER A 1 107 ? 4.330 -3.741 -1.660 1.00 96.06 107 SER A N 1
ATOM 853 C CA . SER A 1 107 ? 4.044 -2.817 -2.763 1.00 96.06 107 SER A CA 1
ATOM 854 C C . SER A 1 107 ? 5.131 -1.755 -2.936 1.00 96.06 107 SER A C 1
ATOM 856 O O . SER A 1 107 ? 5.379 -1.348 -4.070 1.00 96.06 107 SER A O 1
ATOM 858 N N . ASN A 1 108 ? 5.766 -1.305 -1.850 1.00 97.31 108 ASN A N 1
ATOM 859 C CA . ASN A 1 108 ? 6.877 -0.356 -1.904 1.00 97.31 108 ASN A CA 1
ATOM 860 C C . ASN A 1 108 ? 8.107 -1.001 -2.554 1.00 97.31 108 ASN A C 1
ATOM 862 O O . ASN A 1 108 ? 8.675 -0.401 -3.461 1.00 97.31 108 ASN A O 1
ATOM 866 N N . GLU A 1 109 ? 8.452 -2.234 -2.173 1.00 97.44 109 GLU A N 1
ATOM 867 C CA . GLU A 1 109 ? 9.572 -2.983 -2.769 1.00 97.44 109 GLU A CA 1
ATOM 868 C C . GLU A 1 109 ? 9.399 -3.130 -4.289 1.00 97.44 109 GLU A C 1
ATOM 870 O O . GLU A 1 109 ? 10.271 -2.765 -5.077 1.00 97.44 109 GLU A O 1
ATOM 875 N N . ARG A 1 110 ? 8.212 -3.565 -4.733 1.00 95.75 110 ARG A N 1
ATOM 876 C CA . ARG A 1 110 ? 7.900 -3.711 -6.166 1.00 95.75 110 ARG A CA 1
ATOM 877 C C . ARG A 1 110 ? 7.923 -2.384 -6.924 1.00 95.75 110 ARG A C 1
ATOM 879 O O . ARG A 1 110 ? 8.273 -2.354 -8.108 1.00 95.75 110 ARG A O 1
ATOM 886 N N . LEU A 1 111 ? 7.513 -1.289 -6.282 1.00 97.44 111 LEU A N 1
ATOM 887 C CA . LEU A 1 111 ? 7.606 0.046 -6.870 1.00 97.44 111 LEU A CA 1
ATOM 888 C C . LEU A 1 111 ? 9.070 0.461 -7.029 1.00 97.44 111 LEU A C 1
ATOM 890 O O . LEU A 1 111 ? 9.444 0.925 -8.105 1.00 97.44 111 LEU A O 1
ATOM 894 N N . GLU A 1 112 ? 9.896 0.258 -6.005 1.00 97.44 112 GLU A N 1
ATOM 895 C CA . GLU A 1 112 ? 11.323 0.578 -6.036 1.00 97.44 112 GLU A CA 1
ATOM 896 C C . GLU A 1 112 ? 12.045 -0.177 -7.160 1.00 97.44 112 GLU A C 1
ATOM 898 O O . GLU A 1 112 ? 12.719 0.441 -7.992 1.00 97.44 112 GLU A O 1
ATOM 903 N N . GLU A 1 113 ? 11.819 -1.488 -7.266 1.00 97.31 113 GLU A N 1
ATOM 904 C CA . GLU A 1 113 ? 12.340 -2.306 -8.364 1.00 97.31 113 GLU A CA 1
ATOM 905 C C . GLU A 1 113 ? 11.902 -1.762 -9.731 1.00 97.31 113 GLU A C 1
ATOM 907 O O . GLU A 1 113 ? 12.722 -1.560 -10.635 1.00 97.31 113 GLU A O 1
ATOM 912 N N . SER A 1 114 ? 10.607 -1.467 -9.889 1.00 96.19 114 SER A N 1
ATOM 913 C CA . SER A 1 114 ? 10.064 -0.954 -11.147 1.00 96.19 114 SER A CA 1
ATOM 914 C C . SER A 1 114 ? 10.635 0.420 -11.508 1.00 96.19 114 SER A C 1
ATOM 916 O O . SER A 1 114 ? 10.907 0.684 -12.684 1.00 96.19 114 SER A O 1
ATOM 918 N N . MET A 1 115 ? 10.830 1.299 -10.524 1.00 97.25 115 MET A N 1
ATOM 919 C CA . MET A 1 115 ? 11.444 2.612 -10.717 1.00 97.25 115 MET A CA 1
ATOM 920 C C . MET A 1 115 ? 12.905 2.483 -11.136 1.00 97.25 115 MET A C 1
ATOM 922 O O . MET A 1 115 ? 13.347 3.181 -12.052 1.00 97.25 115 MET A O 1
ATOM 926 N N . GLN A 1 116 ? 13.651 1.567 -10.519 1.00 97.81 116 GLN A N 1
ATOM 927 C CA . GLN A 1 116 ? 15.047 1.335 -10.865 1.00 97.81 116 GLN A CA 1
ATOM 928 C C . GLN A 1 116 ? 15.189 0.800 -12.296 1.00 97.81 116 GLN A C 1
ATOM 930 O O . GLN A 1 116 ? 16.028 1.287 -13.060 1.00 97.81 116 GLN A O 1
ATOM 935 N N . ILE A 1 117 ? 14.330 -0.137 -12.706 1.00 97.62 117 ILE A N 1
ATOM 936 C CA . ILE A 1 117 ? 14.300 -0.653 -14.081 1.00 97.62 117 ILE A CA 1
ATOM 937 C C . ILE A 1 117 ? 13.969 0.468 -15.079 1.00 97.62 117 ILE A C 1
ATOM 939 O O . ILE A 1 117 ? 14.663 0.617 -16.091 1.00 97.62 117 ILE A O 1
ATOM 943 N N . ALA A 1 118 ? 12.959 1.295 -14.787 1.00 97.44 118 ALA A N 1
ATOM 944 C CA . ALA A 1 118 ? 12.597 2.436 -15.628 1.00 97.44 118 ALA A CA 1
ATOM 945 C C . ALA A 1 118 ? 13.754 3.443 -15.752 1.00 97.44 118 ALA A C 1
ATOM 947 O O . ALA A 1 118 ? 14.079 3.883 -16.855 1.00 97.44 118 ALA A O 1
ATOM 948 N N . LYS A 1 119 ? 14.450 3.737 -14.647 1.00 97.50 119 LYS A N 1
ATOM 949 C CA . LYS A 1 119 ? 15.620 4.626 -14.619 1.00 97.50 119 LYS A CA 1
ATOM 950 C C . LYS A 1 119 ? 16.773 4.094 -15.469 1.00 97.50 119 LYS A C 1
ATOM 952 O O . LYS A 1 119 ? 17.410 4.858 -16.190 1.00 97.50 119 LYS A O 1
ATOM 957 N N . VAL A 1 120 ? 17.052 2.791 -15.413 1.00 97.88 120 VAL A N 1
ATOM 958 C CA . VAL A 1 120 ? 18.086 2.164 -16.254 1.00 97.88 120 VAL A CA 1
ATOM 959 C C . VAL A 1 120 ? 17.708 2.235 -17.735 1.00 97.88 120 VAL A C 1
ATOM 961 O O . VAL A 1 120 ? 18.568 2.520 -18.572 1.00 97.88 120 VAL A O 1
ATOM 964 N N . ALA A 1 121 ? 16.440 1.997 -18.076 1.00 96.88 121 ALA A N 1
ATOM 965 C CA . ALA A 1 121 ? 15.965 2.108 -19.453 1.00 96.88 121 ALA A CA 1
ATOM 966 C C . ALA A 1 121 ? 16.082 3.543 -19.987 1.00 96.88 121 ALA A C 1
ATOM 968 O O . ALA A 1 121 ? 16.569 3.736 -21.102 1.00 96.88 121 ALA A O 1
ATOM 969 N N . GLU A 1 122 ? 15.731 4.533 -19.168 1.00 97.38 122 GLU A N 1
ATOM 970 C CA . GLU A 1 122 ? 15.858 5.948 -19.511 1.00 97.38 122 GLU A CA 1
ATOM 971 C C . GLU A 1 122 ? 17.323 6.355 -19.718 1.00 97.38 122 GLU A C 1
ATOM 973 O O . GLU A 1 122 ? 17.660 6.948 -20.739 1.00 97.38 122 GLU A O 1
ATOM 978 N N . LYS A 1 123 ? 18.239 5.931 -18.837 1.00 97.81 123 LYS A N 1
ATOM 979 C CA . LYS A 1 123 ? 19.683 6.156 -19.033 1.00 97.81 123 LYS A CA 1
ATOM 980 C C . LYS A 1 123 ? 20.191 5.568 -20.350 1.00 97.81 123 LYS A C 1
ATOM 982 O O . LYS A 1 123 ? 20.966 6.205 -21.056 1.00 97.81 123 LYS A O 1
ATOM 987 N N . LYS A 1 124 ? 19.749 4.357 -20.710 1.00 96.50 124 LYS A N 1
ATOM 988 C CA . LYS A 1 124 ? 20.117 3.737 -21.994 1.00 96.50 124 LYS A CA 1
ATOM 989 C C . LYS A 1 124 ? 19.553 4.521 -23.181 1.00 96.50 124 LYS A C 1
ATOM 991 O O . LYS A 1 124 ? 20.203 4.558 -24.223 1.00 96.50 124 LYS A O 1
ATOM 996 N N . LYS A 1 125 ? 18.360 5.106 -23.060 1.00 97.12 125 LYS A N 1
ATOM 997 C CA . LYS A 1 125 ? 17.779 5.985 -24.083 1.00 97.12 125 LYS A CA 1
ATOM 998 C C . LYS A 1 125 ? 18.640 7.237 -24.270 1.00 97.12 125 LYS A C 1
ATOM 1000 O O . LYS A 1 125 ? 19.085 7.479 -25.382 1.00 97.12 125 LYS A O 1
ATOM 1005 N N . ILE A 1 126 ? 18.959 7.941 -23.187 1.00 96.81 126 ILE A N 1
ATOM 1006 C CA . ILE A 1 126 ? 19.787 9.157 -23.222 1.00 96.81 126 ILE A CA 1
ATOM 1007 C C . ILE A 1 126 ? 21.160 8.865 -23.838 1.00 96.81 126 ILE A C 1
ATOM 1009 O O . ILE A 1 126 ? 21.567 9.535 -24.779 1.00 96.81 126 ILE A O 1
ATOM 1013 N N . ALA A 1 127 ? 21.822 7.784 -23.416 1.00 96.12 127 ALA A N 1
ATOM 1014 C CA . ALA A 1 127 ? 23.139 7.424 -23.940 1.00 96.12 127 ALA A CA 1
ATOM 1015 C C . ALA A 1 127 ? 23.156 7.206 -25.467 1.00 96.12 127 ALA A C 1
ATOM 1017 O O . ALA A 1 127 ? 24.169 7.448 -26.113 1.00 96.12 127 ALA A O 1
ATOM 1018 N N . ILE A 1 128 ? 22.058 6.728 -26.071 1.00 95.00 128 ILE A N 1
ATOM 1019 C CA . ILE A 1 128 ? 22.001 6.595 -27.536 1.00 95.00 128 ILE A CA 1
ATOM 1020 C C . ILE A 1 128 ? 21.672 7.931 -28.220 1.00 95.00 128 ILE A C 1
ATOM 1022 O O . ILE A 1 128 ? 22.108 8.151 -29.346 1.00 95.00 128 ILE A O 1
ATOM 1026 N N . GLU A 1 129 ? 20.933 8.824 -27.553 1.00 95.06 129 GLU A N 1
ATOM 1027 C CA . GLU A 1 129 ? 20.662 10.183 -28.035 1.00 95.06 129 GLU A CA 1
ATOM 1028 C C . GLU A 1 129 ? 21.970 10.982 -28.113 1.00 95.06 129 GLU A C 1
ATOM 1030 O O . GLU A 1 129 ? 22.259 11.551 -29.164 1.00 95.06 129 GLU A O 1
ATOM 1035 N N . GLU A 1 130 ? 22.809 10.896 -27.078 1.00 95.62 130 GLU A N 1
ATOM 1036 C CA . GLU A 1 130 ? 24.142 11.513 -27.028 1.00 95.62 130 GLU A CA 1
ATOM 1037 C C . GLU A 1 130 ? 25.072 10.993 -28.135 1.00 95.62 130 GLU A C 1
ATOM 1039 O O . GLU A 1 130 ? 25.749 11.776 -28.793 1.00 95.62 130 GLU A O 1
ATOM 1044 N N . VAL A 1 131 ? 25.080 9.681 -28.409 1.00 95.00 131 VAL A N 1
ATOM 1045 C CA . VAL A 1 131 ? 25.884 9.104 -29.508 1.00 95.00 131 VAL A CA 1
ATOM 1046 C C . VAL A 1 131 ? 25.434 9.633 -30.873 1.00 95.00 131 VAL A C 1
ATOM 1048 O O . VAL A 1 131 ? 26.263 9.918 -31.738 1.00 95.00 131 VAL A O 1
ATOM 1051 N N . ILE A 1 132 ? 24.121 9.758 -31.084 1.00 93.12 132 ILE A N 1
ATOM 1052 C CA . ILE A 1 132 ? 23.562 10.305 -32.326 1.00 93.12 132 ILE A CA 1
ATOM 1053 C C . ILE A 1 132 ? 23.908 11.789 -32.470 1.00 93.12 132 ILE A C 1
ATOM 1055 O O . ILE A 1 132 ? 24.151 12.243 -33.584 1.00 93.12 132 ILE A O 1
ATOM 1059 N N . GLU A 1 133 ? 23.886 12.547 -31.377 1.00 93.00 133 GLU A N 1
ATOM 1060 C CA . GLU A 1 133 ? 24.238 13.966 -31.365 1.00 93.00 133 GLU A CA 1
ATOM 1061 C C . GLU A 1 133 ? 25.732 14.182 -31.606 1.00 93.00 133 GLU A C 1
ATOM 1063 O O . GLU A 1 133 ? 26.091 14.966 -32.479 1.00 93.00 133 GLU A O 1
ATOM 1068 N N . TRP A 1 134 ? 26.593 13.414 -30.935 1.00 93.69 134 TRP A N 1
ATOM 1069 C CA . TRP A 1 134 ? 28.041 13.452 -31.132 1.00 93.69 134 TRP A CA 1
ATOM 1070 C C . TRP A 1 134 ? 28.437 13.199 -32.589 1.00 93.69 134 TRP A C 1
ATOM 1072 O O . TRP A 1 134 ? 29.295 13.895 -33.106 1.00 93.69 134 TRP A O 1
ATOM 1082 N N . ARG A 1 135 ? 27.770 12.268 -33.286 1.00 88.38 135 ARG A N 1
ATOM 1083 C CA . ARG A 1 135 ? 28.035 11.987 -34.711 1.00 88.38 135 ARG A CA 1
ATOM 1084 C C . ARG A 1 135 ? 27.603 13.094 -35.679 1.00 88.38 135 ARG A C 1
ATOM 1086 O O . ARG A 1 135 ? 27.946 13.016 -36.856 1.00 88.38 135 ARG A O 1
ATOM 1093 N N . LYS A 1 136 ? 26.783 14.053 -35.242 1.00 83.75 136 LYS A N 1
ATOM 1094 C CA . LYS A 1 136 ? 26.355 15.188 -36.079 1.00 83.75 136 LYS A CA 1
ATOM 1095 C C . LYS A 1 136 ? 27.320 16.372 -36.008 1.00 83.75 136 LYS A C 1
ATOM 1097 O O . LYS A 1 136 ? 27.216 17.244 -36.869 1.00 83.75 136 LYS A O 1
ATOM 1102 N N . ASN A 1 137 ? 28.183 16.398 -34.993 1.00 77.50 137 ASN A N 1
ATOM 1103 C CA . ASN A 1 137 ? 29.211 17.411 -34.763 1.00 77.50 137 ASN A CA 1
ATOM 1104 C C . ASN A 1 137 ? 30.565 16.924 -35.286 1.00 77.50 137 ASN A C 1
ATOM 1106 O O . ASN A 1 137 ? 31.368 17.797 -35.675 1.00 77.50 137 ASN A O 1
#

Sequence (137 aa):
MDSIDKDLRSILQIRKMRADSLSRAARAREMERNSMAKDVVDKVQALTATEIQVRQLQQERLGELVSGQFVKIDRVEAFSKMQLRGVQQIMDANRDIELAQKRLESSNERLEESMQIAKVAEKKKIAIEEVIEWRKN

Organism: NCBI:txid131080

Secondary structure (DSSP, 8-state):
--HHHHHHHHHHHHHHHHHHHHHHHHHHHHHHHHHHHHHHHHHHHHHHHHHHHHHHHHHHHHHHHHTSSS--HHHHHHHHHHHHHHHHHHHHHHHHHHHHHHHHHHHHHHHHHHHHHHHHHHHHHHHHHHHHHHTT-

pLDDT: mean 93.54, std 5.81, range [59.44, 97.94]

Foldseek 3Di:
DDPVLVVLVVVLVVLVVQLVVLVVVLVV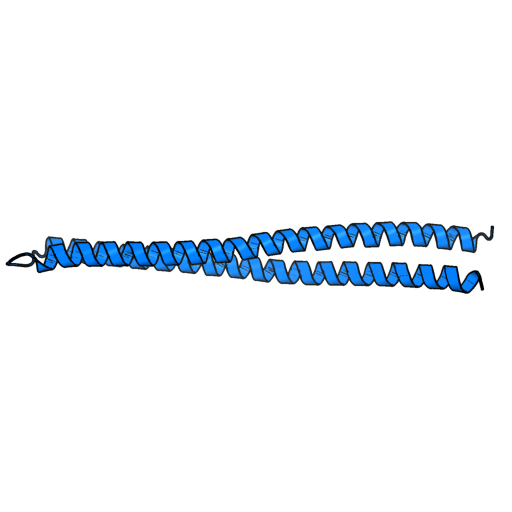LVVVLVVLVVVLVVLVVVLVVLLVVLVVVLVVLVCVQVVDPDGDPVSVVVSVVSNVVSVVVSVVSVVSSVVSVVVSVVSVVVSVVSVVSSVVSVVVSVVSVVVSVVVVD

Radius of gyration: 29.98 Å; chains: 1; bounding box: 59×30×90 Å